Protein AF-A0A382U443-F1 (afdb_monomer)

Nearest PDB structures (foldseek):
  5azc-assembly1_A  TM=9.589E-01  e=1.464E-04  Escherichia coli K-12

Organism: NCBI:txid408172

pLDDT: mean 87.2, std 13.98, range [49.06, 98.0]

Foldseek 3Di:
DDPPPPPPPDDDPPPPDDDPDDQFPDDDVVDTDGPVNVVVVVVLVVQLVVVCVQQPDPPSPDDSVNSVVVD

Secondary structure (DSSP, 8-state):
------------S---PPP---SEEEEETTEEEEHHHHHHHHHHHHHHHHHHHHHTSTT----HHHHHHT-

Structure (mmCIF, N/CA/C/O backbone):
data_AF-A0A382U443-F1
#
_entry.id   AF-A0A382U443-F1
#
loop_
_atom_site.group_PDB
_atom_site.id
_atom_site.type_symbol
_atom_site.label_atom_id
_atom_site.label_alt_id
_atom_site.label_comp_id
_atom_site.label_asym_id
_atom_site.label_entity_id
_atom_site.label_seq_id
_atom_site.pdbx_PDB_ins_code
_atom_site.Cartn_x
_atom_site.Cartn_y
_atom_site.Cartn_z
_atom_site.occupancy
_atom_site.B_iso_or_equiv
_atom_site.auth_seq_id
_atom_site.auth_comp_id
_atom_site.auth_asym_id
_atom_site.auth_atom_id
_atom_site.pdbx_PDB_model_num
ATOM 1 N N . VAL A 1 1 ? -61.865 35.697 8.011 1.00 51.03 1 VAL A N 1
ATOM 2 C CA . VAL A 1 1 ? -60.449 35.917 7.634 1.00 51.03 1 VAL A CA 1
ATOM 3 C C . VAL A 1 1 ? -59.728 34.592 7.833 1.00 51.03 1 VAL A C 1
ATOM 5 O O . VAL A 1 1 ? -59.521 34.205 8.973 1.00 51.03 1 VAL A O 1
ATOM 8 N N . ALA A 1 2 ? -59.524 33.809 6.771 1.00 49.06 2 ALA A N 1
ATOM 9 C CA . ALA A 1 2 ? -58.970 32.457 6.892 1.00 49.06 2 ALA A CA 1
ATOM 10 C C . ALA A 1 2 ? -57.492 32.518 7.324 1.00 49.06 2 ALA A C 1
ATOM 12 O O . ALA A 1 2 ? -56.750 33.317 6.748 1.00 49.06 2 ALA A O 1
ATOM 13 N N . PRO A 1 3 ? -57.039 31.714 8.303 1.00 55.75 3 PRO A N 1
ATOM 14 C CA . PRO A 1 3 ? -55.624 31.648 8.619 1.00 55.75 3 PRO A CA 1
ATOM 15 C C . PRO A 1 3 ? -54.913 30.920 7.477 1.00 55.75 3 PRO A C 1
ATOM 17 O O . PRO A 1 3 ? -55.310 29.828 7.066 1.00 55.75 3 PRO A O 1
ATOM 20 N N . LEU A 1 4 ? -53.873 31.555 6.941 1.00 57.16 4 LEU A N 1
ATOM 21 C CA . LEU A 1 4 ? -52.958 30.956 5.981 1.00 57.16 4 LEU A CA 1
ATOM 22 C C . LEU A 1 4 ? -52.303 29.745 6.654 1.00 57.16 4 LEU A C 1
ATOM 24 O O . LEU A 1 4 ? -51.373 29.888 7.444 1.00 57.16 4 LEU A O 1
ATOM 28 N N . VAL A 1 5 ? -52.815 28.547 6.367 1.00 63.34 5 VAL A N 1
ATOM 29 C CA . VAL A 1 5 ? -52.131 27.293 6.676 1.00 63.34 5 VAL A CA 1
ATOM 30 C C . VAL A 1 5 ? -50.851 27.304 5.852 1.00 63.34 5 VAL A C 1
ATOM 32 O O . VAL A 1 5 ? -50.854 26.987 4.662 1.00 63.34 5 VAL A O 1
ATOM 35 N N . VAL A 1 6 ? -49.757 27.732 6.480 1.00 63.12 6 VAL A N 1
ATOM 36 C CA . VAL A 1 6 ? -48.405 27.563 5.958 1.00 63.12 6 VAL A CA 1
ATOM 37 C C . VAL A 1 6 ? -48.188 26.060 5.871 1.00 63.12 6 VAL A C 1
ATOM 39 O O . VAL A 1 6 ? -47.880 25.385 6.849 1.00 63.12 6 VAL A O 1
ATOM 42 N N . 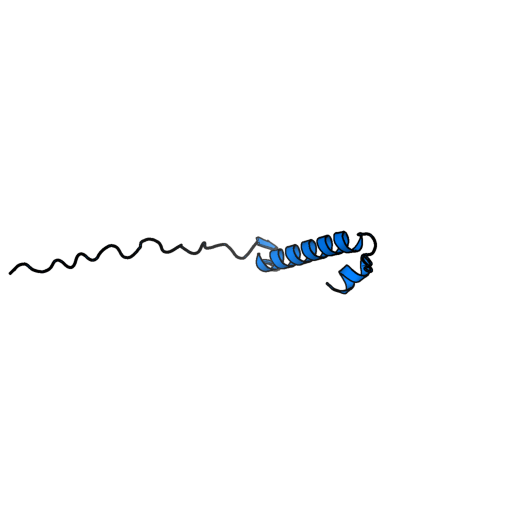ARG A 1 7 ? -48.455 25.515 4.685 1.00 66.62 7 ARG A N 1
ATOM 43 C CA . ARG A 1 7 ? -48.158 24.137 4.327 1.00 66.62 7 ARG A CA 1
ATOM 44 C C . ARG A 1 7 ? -46.642 24.023 4.317 1.00 66.62 7 ARG A C 1
ATOM 46 O O . ARG A 1 7 ? -46.015 24.300 3.298 1.00 66.62 7 ARG A O 1
ATOM 53 N N . THR A 1 8 ? -46.060 23.660 5.455 1.00 62.72 8 THR A N 1
ATOM 54 C CA . THR A 1 8 ? -44.640 23.337 5.597 1.00 62.72 8 THR A CA 1
ATOM 55 C C . THR A 1 8 ? -44.371 22.103 4.742 1.00 62.72 8 THR A C 1
ATOM 57 O O . THR A 1 8 ? -44.501 20.957 5.170 1.00 62.72 8 THR A O 1
ATOM 60 N N . GLY A 1 9 ? -44.129 22.338 3.455 1.00 57.94 9 GLY A N 1
ATOM 61 C CA . GLY A 1 9 ? -43.834 21.312 2.479 1.00 57.94 9 GLY A CA 1
ATOM 62 C C . GLY A 1 9 ? -42.510 20.665 2.840 1.00 57.94 9 GLY A C 1
ATOM 63 O O . GLY A 1 9 ? -41.465 21.252 2.602 1.00 57.94 9 GLY A O 1
ATOM 64 N N . ARG A 1 10 ? -42.595 19.469 3.436 1.00 68.88 10 ARG A N 1
ATOM 65 C CA . ARG A 1 10 ? -41.650 18.350 3.317 1.00 68.88 10 ARG A CA 1
ATOM 66 C C . ARG A 1 10 ? -40.221 18.802 2.993 1.00 68.88 10 ARG A C 1
ATOM 68 O O . ARG A 1 10 ? -39.802 18.750 1.837 1.00 68.88 10 ARG A O 1
ATOM 75 N N . PHE A 1 11 ? -39.470 19.198 4.018 1.00 62.56 11 PHE A N 1
ATOM 76 C CA . PHE A 1 11 ? -38.020 19.326 3.914 1.00 62.56 11 PHE A CA 1
ATOM 77 C C . PHE A 1 11 ? -37.440 17.932 3.651 1.00 62.56 11 PHE A C 1
ATOM 79 O O . PHE A 1 11 ? -37.283 17.126 4.556 1.00 62.56 11 PHE A O 1
ATOM 86 N N . LEU A 1 12 ? -37.281 17.621 2.366 1.00 61.41 12 LEU A N 1
ATOM 87 C CA . LEU A 1 12 ? -36.319 16.704 1.763 1.00 61.41 12 LEU A CA 1
ATOM 88 C C . LEU A 1 12 ? -35.778 15.612 2.709 1.00 61.41 12 LEU A C 1
ATOM 90 O O . LEU A 1 12 ? -34.663 15.701 3.214 1.00 61.41 12 LEU A O 1
ATOM 94 N N . ASN A 1 13 ? -36.537 14.522 2.861 1.00 64.19 13 ASN A N 1
ATOM 95 C CA . ASN A 1 13 ? -36.044 13.242 3.390 1.00 64.19 13 ASN A CA 1
ATOM 96 C C . ASN A 1 13 ? -35.102 12.578 2.364 1.00 64.19 13 ASN A C 1
ATOM 98 O O . ASN A 1 13 ? -35.395 11.509 1.835 1.00 64.19 13 ASN A O 1
ATOM 102 N N . GLY A 1 14 ? -34.023 13.271 2.010 1.00 67.50 14 GLY A N 1
ATOM 103 C CA . GLY A 1 14 ? -33.014 12.858 1.038 1.00 67.50 14 GLY A CA 1
ATOM 104 C C . GLY A 1 14 ? -31.602 13.104 1.559 1.00 67.50 14 GLY A C 1
ATOM 105 O O . GLY A 1 14 ? -30.696 13.362 0.775 1.00 67.50 14 GLY A O 1
ATOM 106 N N . MET A 1 15 ? -31.409 13.085 2.880 1.00 73.75 15 MET A N 1
ATOM 107 C CA . MET A 1 15 ? -30.068 13.082 3.457 1.00 73.75 15 MET A CA 1
ATOM 108 C C . MET A 1 15 ? -29.482 11.683 3.256 1.00 73.75 15 MET A C 1
ATOM 110 O O . MET A 1 15 ? -29.959 10.717 3.851 1.00 73.75 15 MET A O 1
ATOM 114 N N . LEU A 1 16 ? -28.476 11.570 2.384 1.00 78.00 16 LEU A N 1
ATOM 115 C CA . LEU A 1 16 ? -27.675 10.355 2.269 1.00 78.00 16 LEU A CA 1
ATOM 116 C C . LEU A 1 16 ? -27.005 10.115 3.621 1.00 78.00 16 LEU A C 1
ATOM 118 O O . LEU A 1 16 ? -26.171 10.904 4.062 1.00 78.00 16 LEU A O 1
ATOM 122 N N . ASN A 1 17 ? -27.427 9.055 4.302 1.00 83.06 17 ASN A N 1
ATOM 123 C CA . ASN A 1 17 ? -26.872 8.696 5.594 1.00 83.06 17 ASN A CA 1
ATOM 124 C C . ASN A 1 17 ? -25.458 8.152 5.373 1.00 83.06 17 ASN A C 1
ATOM 126 O O . ASN A 1 17 ? -25.273 7.248 4.554 1.00 83.06 17 ASN A O 1
ATOM 130 N N . TYR A 1 18 ? -24.464 8.723 6.055 1.00 83.75 18 TYR A N 1
ATOM 131 C CA . TYR A 1 18 ? -23.090 8.270 5.889 1.00 83.75 18 TYR A CA 1
ATOM 132 C C . TYR A 1 18 ? -22.955 6.856 6.470 1.00 83.75 18 TYR A C 1
ATOM 134 O O . TYR A 1 18 ? -23.239 6.665 7.661 1.00 83.75 18 TYR A O 1
ATOM 142 N N . PRO A 1 19 ? -22.535 5.863 5.665 1.00 86.12 19 PRO A N 1
ATOM 143 C CA . PRO A 1 19 ? -22.408 4.499 6.144 1.00 86.12 19 PRO A CA 1
ATOM 144 C C . PRO A 1 19 ? -21.330 4.439 7.229 1.00 86.12 19 PRO A C 1
ATOM 146 O O . PRO A 1 19 ? -20.194 4.862 7.028 1.00 86.12 19 PRO A O 1
ATOM 149 N N . GLN A 1 20 ? -21.692 3.905 8.393 1.00 90.56 20 GLN A N 1
ATOM 150 C CA . GLN A 1 20 ? -20.754 3.660 9.486 1.00 90.56 20 GLN A CA 1
ATOM 151 C C . GLN A 1 20 ? -19.957 2.391 9.165 1.00 90.56 20 GLN A C 1
ATOM 153 O O . GLN A 1 20 ? -20.367 1.284 9.502 1.00 90.56 20 GLN A O 1
ATOM 158 N N . ILE A 1 21 ? -18.858 2.557 8.433 1.00 90.88 21 ILE A N 1
ATOM 159 C CA . ILE A 1 21 ? -17.937 1.471 8.088 1.00 90.88 21 ILE A CA 1
ATOM 160 C C . ILE A 1 21 ? -16.891 1.365 9.197 1.00 90.88 21 ILE A C 1
ATOM 162 O O . ILE A 1 21 ? -16.280 2.371 9.558 1.00 90.88 21 ILE A O 1
ATOM 166 N N . ASP A 1 22 ? -16.672 0.154 9.714 1.00 93.94 22 ASP A N 1
ATOM 167 C CA . ASP A 1 22 ? -15.577 -0.110 10.649 1.00 93.94 22 ASP A CA 1
ATOM 168 C C . ASP A 1 22 ? -14.233 0.179 9.952 1.00 93.94 22 ASP A C 1
ATOM 170 O O . ASP A 1 22 ? -13.952 -0.409 8.901 1.00 93.94 22 ASP A O 1
ATOM 174 N N . PRO A 1 23 ? -13.405 1.102 10.475 1.00 94.00 23 PRO A N 1
ATOM 175 C CA . PRO A 1 23 ? -12.127 1.438 9.857 1.00 94.00 23 PRO A CA 1
ATOM 176 C C . PRO A 1 23 ? -11.102 0.297 9.941 1.00 94.00 23 PRO A C 1
ATOM 178 O O . PRO A 1 23 ? -10.115 0.325 9.195 1.00 94.00 23 PRO A O 1
ATOM 181 N N . VAL A 1 24 ? -11.308 -0.680 10.825 1.00 96.19 24 VAL A N 1
ATOM 182 C CA . VAL A 1 24 ? -10.414 -1.817 11.046 1.00 96.19 24 VAL A CA 1
ATOM 183 C C . VAL A 1 24 ? -10.767 -2.958 10.092 1.00 96.19 24 VAL A C 1
ATOM 185 O O . VAL A 1 24 ? -11.903 -3.414 10.026 1.00 96.19 24 VAL A O 1
ATOM 188 N N . VAL A 1 25 ? -9.769 -3.456 9.361 1.00 95.38 25 VAL A N 1
ATOM 189 C CA . VAL A 1 25 ? -9.914 -4.655 8.520 1.00 95.38 25 VAL A CA 1
ATOM 190 C C . VAL A 1 25 ? -9.785 -5.908 9.374 1.00 95.38 25 VAL A C 1
ATOM 192 O O . VAL A 1 25 ? -10.611 -6.812 9.297 1.00 95.38 25 VAL A O 1
ATOM 195 N N . PHE A 1 26 ? -8.725 -5.969 10.179 1.00 95.19 26 PHE A N 1
ATOM 196 C CA . PHE A 1 26 ? -8.502 -7.030 11.152 1.00 95.19 26 PHE A CA 1
ATOM 197 C C . PHE A 1 26 ? -7.532 -6.562 12.238 1.00 95.19 26 PHE A C 1
ATOM 199 O O . PHE A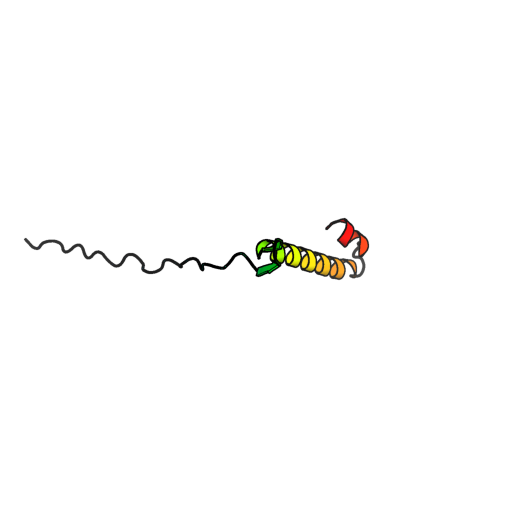 1 26 ? -6.754 -5.622 12.052 1.00 95.19 26 PHE A O 1
ATOM 206 N N . SER A 1 27 ? -7.569 -7.248 13.377 1.00 94.88 27 SER A N 1
ATOM 207 C CA . SER A 1 27 ? -6.681 -7.002 14.509 1.00 94.88 27 SER A CA 1
ATOM 208 C C . SER A 1 27 ? -6.036 -8.308 14.965 1.00 94.88 27 SER A C 1
ATOM 210 O O . SER A 1 27 ? -6.700 -9.338 15.082 1.00 94.88 27 SER A O 1
ATOM 212 N N . LEU A 1 28 ? -4.726 -8.261 15.192 1.00 94.12 28 LEU A N 1
ATOM 213 C CA . LEU A 1 28 ? -3.907 -9.340 15.730 1.00 94.12 28 LEU A CA 1
ATOM 214 C C . LEU A 1 28 ? -3.249 -8.834 17.016 1.00 94.12 28 LEU A C 1
ATOM 216 O O . LEU A 1 28 ? -2.123 -8.332 17.006 1.00 94.12 28 LEU A O 1
ATOM 220 N N . GLY A 1 29 ? -3.975 -8.940 18.132 1.00 90.81 29 GLY A N 1
ATOM 221 C CA . GLY A 1 29 ? -3.506 -8.490 19.443 1.00 90.81 29 GLY A CA 1
ATOM 222 C C . GLY A 1 29 ? -3.139 -6.997 19.437 1.00 90.81 29 GLY A C 1
ATOM 223 O O . GLY A 1 29 ? -4.029 -6.169 19.254 1.00 90.81 29 GLY A O 1
ATOM 224 N N . PRO A 1 30 ? -1.859 -6.618 19.633 1.00 94.06 30 PRO A N 1
ATOM 225 C CA . PRO A 1 30 ? -1.444 -5.213 19.637 1.00 94.06 30 PRO A CA 1
ATOM 226 C C . PRO A 1 30 ? -1.382 -4.572 18.239 1.00 94.06 30 PRO A C 1
ATOM 228 O O . PRO A 1 30 ? -1.219 -3.357 18.141 1.00 94.06 30 PRO A O 1
ATOM 231 N N . VAL A 1 31 ? -1.484 -5.350 17.156 1.00 95.06 31 VAL A N 1
ATOM 232 C CA . VAL A 1 31 ? -1.367 -4.843 15.781 1.00 95.06 31 VAL A CA 1
ATOM 233 C C . VAL A 1 31 ? -2.743 -4.774 15.133 1.00 95.06 31 VAL A C 1
ATOM 235 O O . VAL A 1 31 ? -3.411 -5.789 14.965 1.00 95.06 31 VAL A O 1
ATOM 238 N N . THR A 1 32 ? -3.155 -3.574 14.728 1.00 95.38 32 THR A N 1
ATOM 239 C CA . THR A 1 32 ? -4.437 -3.332 14.052 1.00 95.38 32 THR A CA 1
ATOM 240 C C . THR A 1 32 ? -4.196 -2.821 12.639 1.00 95.38 32 THR A C 1
ATOM 242 O O . THR A 1 32 ? -3.440 -1.868 12.442 1.00 95.38 32 THR A O 1
ATOM 245 N N . VAL A 1 33 ? -4.840 -3.450 11.658 1.00 96.38 33 VAL A N 1
ATOM 246 C CA . VAL A 1 33 ? -4.744 -3.068 10.246 1.00 96.38 33 VAL A CA 1
ATOM 247 C C . VAL A 1 33 ? -6.008 -2.330 9.836 1.00 96.38 33 VAL A C 1
ATOM 249 O O . VAL A 1 33 ? -7.115 -2.834 10.007 1.00 96.38 33 VAL A O 1
ATOM 252 N N . TYR A 1 34 ? -5.834 -1.143 9.259 1.00 96.62 34 TYR A N 1
ATOM 253 C CA . TYR A 1 34 ? -6.924 -0.268 8.839 1.00 96.62 34 TYR A CA 1
ATOM 254 C C . TYR A 1 34 ? -7.117 -0.265 7.322 1.00 96.62 34 TYR A C 1
ATOM 256 O O . TYR A 1 34 ? -6.156 -0.440 6.565 1.00 96.62 34 TYR A O 1
ATOM 264 N N . TRP A 1 35 ? -8.342 0.019 6.868 1.00 96.81 35 TRP A N 1
ATOM 265 C CA . TRP A 1 35 ? -8.677 0.074 5.440 1.00 96.81 35 TRP A CA 1
ATOM 266 C C . TRP A 1 35 ? -7.821 1.067 4.659 1.00 96.81 35 TRP A C 1
ATOM 268 O O . TRP A 1 35 ? -7.413 0.764 3.542 1.00 96.81 35 TRP A O 1
ATOM 278 N N . TYR A 1 36 ? -7.486 2.221 5.243 1.00 95.62 36 TYR A N 1
ATOM 279 C CA . TYR A 1 36 ? -6.629 3.202 4.571 1.00 95.62 36 TYR A CA 1
ATOM 280 C C . TYR A 1 36 ? -5.234 2.629 4.273 1.00 95.62 36 TYR A C 1
ATOM 282 O O . TYR A 1 36 ? -4.688 2.870 3.201 1.00 95.62 36 TYR A O 1
ATOM 290 N N . GLY A 1 37 ? -4.682 1.815 5.179 1.00 96.00 37 GLY A N 1
ATOM 291 C CA . GLY A 1 37 ? -3.389 1.159 4.987 1.00 96.00 37 GLY A CA 1
ATOM 292 C C . GLY A 1 37 ? -3.452 0.114 3.878 1.00 96.00 37 GLY A C 1
ATOM 293 O O . GLY A 1 37 ? -2.588 0.083 3.005 1.00 96.00 37 GLY A O 1
ATOM 294 N N . VAL A 1 38 ? -4.522 -0.686 3.864 1.00 96.69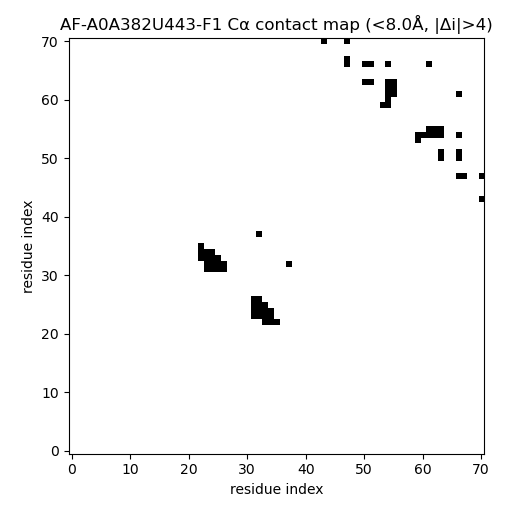 38 VAL A N 1
ATOM 295 C CA . VAL A 1 38 ? -4.777 -1.659 2.791 1.00 96.69 38 VAL A CA 1
ATOM 296 C C . VAL A 1 38 ? -4.921 -0.958 1.442 1.00 96.69 38 VAL A C 1
ATOM 298 O O . VAL A 1 38 ? -4.372 -1.428 0.449 1.00 96.69 38 VAL A O 1
ATOM 301 N N . MET A 1 39 ? -5.601 0.187 1.398 1.00 97.62 39 MET A N 1
ATOM 302 C CA . MET A 1 39 ? -5.737 0.981 0.177 1.00 97.62 39 MET A CA 1
ATOM 303 C C . MET A 1 39 ? -4.412 1.564 -0.304 1.00 97.62 39 MET A C 1
ATOM 305 O O . MET A 1 39 ? -4.154 1.523 -1.506 1.00 97.62 39 MET A O 1
ATOM 309 N N . TYR A 1 40 ? -3.540 2.030 0.593 1.00 96.81 40 TYR A N 1
ATOM 310 C CA . TYR A 1 40 ? -2.196 2.460 0.199 1.00 96.81 40 TYR A CA 1
ATOM 311 C C . TYR A 1 40 ? -1.372 1.309 -0.373 1.00 96.81 40 TYR A C 1
ATOM 313 O O . TYR A 1 40 ? -0.774 1.466 -1.437 1.00 96.81 40 TYR A O 1
ATOM 321 N N . LEU A 1 41 ? -1.396 0.138 0.270 1.00 97.00 41 LEU A N 1
ATOM 322 C CA . LEU A 1 41 ? -0.700 -1.042 -0.238 1.00 97.00 41 LEU A CA 1
ATOM 323 C C . LEU A 1 41 ? -1.249 -1.469 -1.606 1.00 97.00 41 LEU A C 1
ATOM 325 O O . LEU A 1 41 ? -0.480 -1.717 -2.531 1.00 97.00 41 LEU A O 1
ATOM 329 N N . ALA A 1 42 ? -2.573 -1.508 -1.758 1.00 98.00 42 ALA A N 1
ATOM 330 C CA . ALA A 1 42 ? -3.211 -1.818 -3.032 1.00 98.00 42 ALA A CA 1
ATOM 331 C C . ALA A 1 42 ? -2.803 -0.816 -4.122 1.00 98.00 42 ALA A C 1
ATOM 333 O O . ALA A 1 42 ? -2.432 -1.228 -5.217 1.00 98.00 42 ALA A O 1
ATOM 334 N N . GLY A 1 43 ? -2.813 0.485 -3.822 1.00 97.75 43 GLY A N 1
ATOM 335 C CA . GLY A 1 43 ? -2.385 1.531 -4.751 1.00 97.75 43 GLY A CA 1
ATOM 336 C C . GLY A 1 43 ? -0.923 1.384 -5.171 1.00 97.75 43 GLY A C 1
ATOM 337 O O . GLY A 1 43 ? -0.622 1.448 -6.361 1.00 97.75 43 GLY A O 1
ATOM 338 N N . PHE A 1 44 ? -0.036 1.111 -4.215 1.00 97.44 44 PHE A N 1
ATOM 339 C CA . PHE A 1 44 ? 1.384 0.874 -4.468 1.00 97.44 44 PHE A CA 1
ATOM 340 C C . PHE A 1 44 ? 1.605 -0.336 -5.384 1.00 97.44 44 PHE A C 1
ATOM 342 O O . PHE A 1 44 ? 2.291 -0.234 -6.401 1.00 97.44 44 PHE A O 1
ATOM 349 N N . LEU A 1 45 ? 0.962 -1.468 -5.080 1.00 97.81 45 LEU A N 1
ATOM 350 C CA . LEU A 1 45 ? 1.072 -2.688 -5.882 1.00 97.81 45 LEU A CA 1
ATOM 351 C C . LEU A 1 45 ? 0.508 -2.493 -7.290 1.00 97.81 45 LEU A C 1
ATOM 353 O O . LEU A 1 45 ? 1.155 -2.862 -8.268 1.00 97.81 45 LEU A O 1
ATOM 357 N N . LEU A 1 46 ? -0.675 -1.889 -7.413 1.00 97.94 46 LEU A N 1
ATOM 358 C CA . LEU A 1 46 ? -1.290 -1.616 -8.711 1.00 97.94 46 LEU A CA 1
ATOM 359 C C . LEU A 1 46 ? -0.448 -0.637 -9.538 1.00 97.94 46 LEU A C 1
ATOM 361 O O . LEU A 1 46 ? -0.269 -0.856 -10.737 1.00 97.94 46 LEU A O 1
ATOM 365 N N . GLY A 1 47 ? 0.102 0.403 -8.907 1.00 97.25 47 GLY A N 1
ATOM 366 C CA . GLY A 1 47 ? 1.010 1.358 -9.540 1.00 97.25 47 GLY A CA 1
ATOM 367 C C . GLY A 1 47 ? 2.292 0.693 -10.039 1.00 97.25 47 GLY A C 1
ATOM 368 O O . GLY A 1 47 ? 2.641 0.848 -11.211 1.00 97.25 47 GLY A O 1
ATOM 369 N N . GLY A 1 48 ? 2.937 -0.115 -9.196 1.00 97.31 48 GLY A N 1
ATOM 370 C CA . GLY A 1 48 ? 4.140 -0.870 -9.549 1.00 97.31 48 GLY A CA 1
ATOM 371 C C . GLY A 1 48 ? 3.897 -1.870 -10.679 1.00 97.31 48 GLY A C 1
ATOM 372 O O . GLY A 1 48 ? 4.624 -1.866 -11.671 1.00 97.31 48 GLY A O 1
ATOM 373 N N . L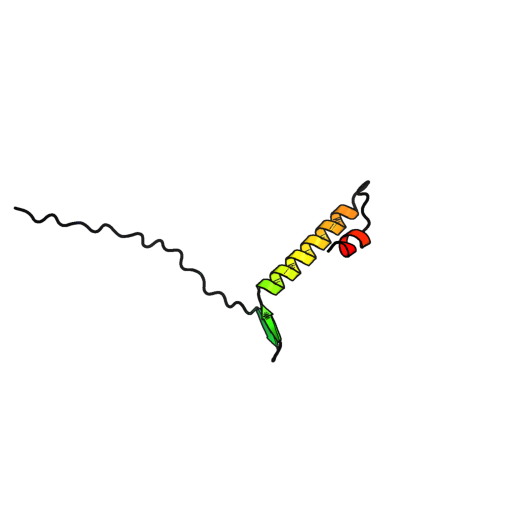EU A 1 49 ? 2.823 -2.664 -10.608 1.00 97.19 49 LEU A N 1
ATOM 374 C CA . LEU A 1 49 ? 2.438 -3.597 -11.677 1.00 97.19 49 LEU A CA 1
ATOM 375 C C . LEU A 1 49 ? 2.206 -2.871 -13.006 1.00 97.19 49 LEU A C 1
ATOM 377 O O . LEU A 1 49 ? 2.685 -3.301 -14.056 1.00 97.19 49 LEU A O 1
ATOM 381 N N . LEU A 1 50 ? 1.499 -1.745 -12.966 1.00 97.25 50 LEU A N 1
ATOM 382 C CA . LEU A 1 50 ? 1.245 -0.924 -14.140 1.00 97.25 50 LEU A CA 1
ATOM 383 C C . LEU A 1 50 ? 2.536 -0.308 -14.710 1.00 97.25 50 LEU A C 1
ATOM 385 O O . LEU A 1 50 ? 2.681 -0.215 -15.936 1.00 97.25 50 LEU A O 1
ATOM 389 N N . GLY A 1 51 ? 3.464 0.089 -13.839 1.00 96.75 51 GLY A N 1
ATOM 390 C CA . GLY A 1 51 ? 4.800 0.553 -14.201 1.00 96.75 51 GLY A CA 1
ATOM 391 C C . GLY A 1 51 ? 5.621 -0.542 -14.882 1.00 96.75 51 GLY A C 1
ATOM 392 O O . GLY A 1 51 ? 6.149 -0.316 -15.968 1.00 96.75 51 GLY A O 1
ATOM 393 N N . LEU A 1 52 ? 5.632 -1.756 -14.330 1.00 96.69 52 LEU A N 1
ATOM 394 C CA . LEU A 1 52 ? 6.306 -2.918 -14.918 1.00 96.69 52 LEU A CA 1
ATOM 395 C C . LEU A 1 52 ? 5.758 -3.269 -16.305 1.00 96.69 52 LEU A C 1
ATOM 397 O O . LEU A 1 52 ? 6.524 -3.463 -17.250 1.00 96.69 52 LEU A O 1
ATOM 401 N N . VAL A 1 53 ? 4.430 -3.280 -16.458 1.00 96.44 53 VAL A N 1
ATOM 402 C CA . VAL A 1 53 ? 3.776 -3.511 -17.757 1.00 96.44 53 VAL A CA 1
ATOM 403 C C . VAL A 1 53 ? 4.188 -2.455 -18.790 1.00 96.44 53 VAL A C 1
ATOM 405 O O . VAL A 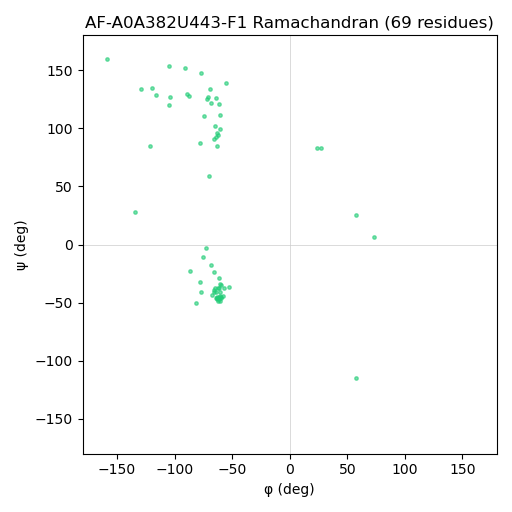1 53 ? 4.313 -2.765 -19.975 1.00 96.44 53 VAL A O 1
ATOM 408 N N . ARG A 1 54 ? 4.406 -1.202 -18.373 1.00 95.44 54 ARG A N 1
ATOM 409 C CA . ARG A 1 54 ? 4.862 -0.120 -19.262 1.00 95.44 54 ARG A CA 1
ATOM 410 C C . ARG A 1 54 ? 6.351 -0.211 -19.583 1.00 95.44 54 ARG A C 1
ATOM 412 O O . ARG A 1 54 ? 6.709 -0.017 -20.742 1.00 95.44 54 ARG A O 1
ATOM 419 N N . ALA A 1 55 ? 7.186 -0.539 -18.601 1.00 95.81 55 ALA A N 1
ATOM 420 C CA . ALA A 1 55 ? 8.621 -0.736 -18.786 1.00 95.81 55 ALA A CA 1
ATOM 421 C C . ALA A 1 55 ? 8.917 -1.875 -19.776 1.00 95.81 55 ALA A C 1
ATOM 423 O O . ALA A 1 55 ? 9.835 -1.764 -20.582 1.00 95.81 55 ALA A O 1
ATOM 424 N N . GLY A 1 56 ? 8.086 -2.921 -19.801 1.00 93.31 56 GLY A N 1
ATOM 425 C CA . GLY A 1 56 ? 8.209 -4.030 -20.754 1.00 93.31 56 GLY A CA 1
ATOM 426 C C . GLY A 1 56 ? 7.815 -3.717 -22.207 1.00 93.31 56 GLY A C 1
ATOM 427 O O . GLY A 1 56 ? 7.927 -4.597 -23.060 1.00 93.31 56 GLY A O 1
ATOM 428 N N . ARG A 1 57 ? 7.331 -2.508 -22.527 1.00 94.38 57 ARG A N 1
ATOM 429 C CA . ARG A 1 57 ? 6.974 -2.147 -23.910 1.00 94.38 57 ARG A CA 1
ATOM 430 C C . ARG A 1 57 ? 8.225 -1.836 -24.749 1.00 94.38 57 ARG A C 1
ATOM 432 O O . ARG A 1 57 ? 9.182 -1.274 -24.218 1.00 94.38 57 ARG A O 1
ATOM 439 N N . PRO A 1 58 ? 8.221 -2.126 -26.066 1.00 91.00 58 PRO A N 1
ATOM 440 C CA . PRO A 1 58 ? 9.313 -1.728 -26.953 1.00 91.00 58 PRO A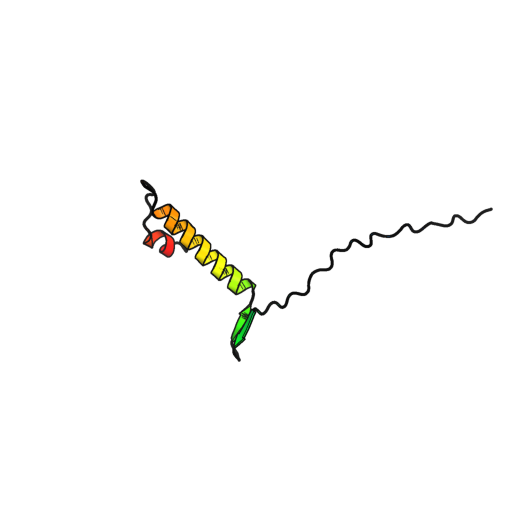 CA 1
ATOM 441 C C . PRO A 1 58 ? 9.551 -0.217 -26.886 1.00 91.00 58 PRO A C 1
ATOM 443 O O . PRO A 1 58 ? 8.594 0.555 -26.862 1.00 91.00 58 PRO A O 1
ATOM 446 N N . ASN A 1 59 ? 10.820 0.196 -26.880 1.00 91.31 59 ASN A N 1
ATOM 447 C CA . ASN A 1 59 ? 11.235 1.600 -26.784 1.00 91.31 59 ASN A CA 1
ATOM 448 C C . ASN A 1 59 ? 10.725 2.334 -25.527 1.00 91.31 59 ASN A C 1
ATOM 450 O O . ASN A 1 59 ? 10.599 3.555 -25.550 1.00 91.31 59 ASN A O 1
ATOM 454 N N . SER A 1 60 ? 10.437 1.621 -24.429 1.00 91.56 60 SER A N 1
ATOM 455 C CA . SER A 1 60 ? 10.018 2.257 -23.172 1.00 91.56 60 SER A CA 1
ATOM 456 C C . SER A 1 60 ? 11.105 3.166 -22.593 1.00 91.56 60 SER A C 1
ATOM 458 O O . SER A 1 60 ? 10.785 4.214 -22.047 1.00 91.56 60 SER A O 1
ATOM 460 N N . GLY A 1 61 ? 12.379 2.776 -22.710 1.00 93.44 61 GLY A N 1
ATOM 461 C CA . GLY A 1 61 ? 13.501 3.46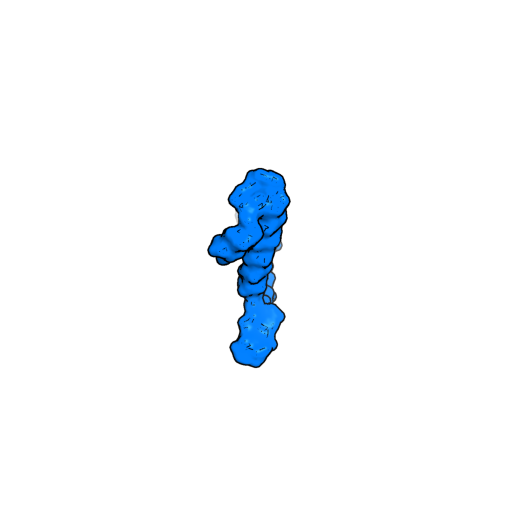3 -22.064 1.00 93.44 61 GLY A CA 1
ATOM 462 C C . GLY A 1 61 ? 13.579 3.246 -20.547 1.00 93.44 61 GLY A C 1
ATOM 463 O O . GLY A 1 61 ? 14.421 3.863 -19.904 1.00 93.44 61 GLY A O 1
ATOM 464 N N . TRP A 1 62 ? 12.735 2.372 -19.986 1.00 93.38 62 TRP A N 1
ATOM 465 C CA . TRP A 1 62 ? 12.652 2.089 -18.552 1.00 93.38 62 TRP A CA 1
ATOM 466 C C . TRP A 1 62 ? 12.953 0.622 -18.266 1.00 93.38 62 TRP A C 1
ATOM 468 O O . TRP A 1 62 ? 12.410 -0.267 -18.926 1.00 93.38 62 TRP A O 1
ATOM 478 N N . THR A 1 63 ? 13.771 0.359 -17.249 1.00 93.31 63 THR A N 1
ATOM 479 C CA . THR A 1 63 ? 13.979 -0.998 -16.734 1.00 93.31 63 THR A CA 1
ATOM 480 C C . THR A 1 63 ? 12.988 -1.311 -15.607 1.00 93.31 63 THR A C 1
ATOM 482 O O . THR A 1 63 ? 12.563 -0.408 -14.885 1.00 93.31 63 THR A O 1
ATOM 485 N N . PRO A 1 64 ? 12.623 -2.591 -15.404 1.00 91.25 64 PRO A N 1
ATOM 486 C CA . PRO A 1 64 ? 11.803 -3.013 -14.268 1.00 91.25 64 PRO A CA 1
ATOM 487 C C . PRO A 1 64 ? 12.334 -2.556 -12.902 1.00 91.25 64 PRO A C 1
ATOM 489 O O . PRO A 1 64 ? 11.544 -2.190 -12.039 1.00 91.25 64 PRO A O 1
ATOM 492 N N . GLN A 1 65 ? 13.658 -2.540 -12.712 1.00 94.81 65 GLN A N 1
ATOM 493 C CA . GLN A 1 65 ? 14.292 -2.061 -11.479 1.00 94.81 65 GLN A CA 1
ATOM 494 C C . GLN A 1 65 ? 14.015 -0.575 -11.232 1.00 94.81 65 GLN A C 1
ATOM 496 O O . GLN A 1 65 ? 13.586 -0.218 -10.144 1.00 94.81 65 GLN A O 1
ATOM 501 N N . GLN A 1 66 ? 14.151 0.27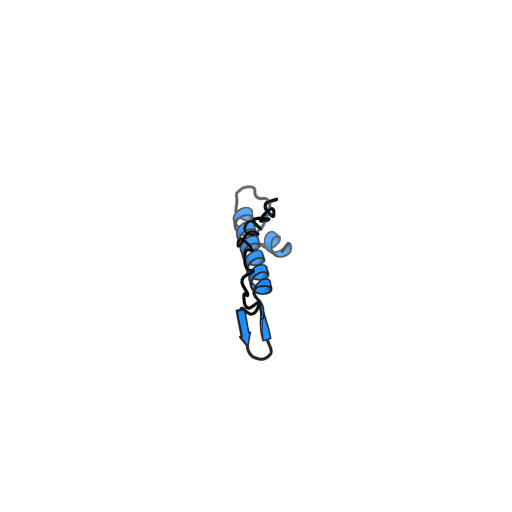0 -12.259 1.00 95.12 66 GLN A N 1
ATOM 502 C CA . GLN A 1 66 ? 13.917 1.715 -12.136 1.00 95.12 66 GLN A CA 1
ATOM 503 C C . GLN A 1 66 ? 12.482 2.061 -11.724 1.00 95.12 66 GLN A C 1
ATOM 505 O O . GLN A 1 66 ? 12.256 3.095 -11.105 1.00 95.12 66 GLN A O 1
ATOM 510 N N . VAL A 1 67 ? 11.507 1.213 -12.071 1.00 94.75 67 VAL A N 1
ATOM 511 C CA . VAL A 1 67 ? 10.115 1.385 -11.632 1.00 94.75 67 VAL A CA 1
ATOM 512 C C . VAL A 1 67 ? 10.001 1.218 -10.118 1.00 94.75 67 VAL A C 1
ATOM 514 O O . VAL A 1 67 ? 9.282 1.983 -9.485 1.00 94.75 67 VAL A O 1
ATOM 517 N N . TRP A 1 68 ? 10.707 0.242 -9.544 1.00 93.00 68 TRP A N 1
ATOM 518 C CA . TRP A 1 68 ? 10.709 -0.002 -8.102 1.00 93.00 68 TRP A CA 1
ATOM 519 C C . TRP A 1 68 ? 11.589 0.979 -7.335 1.00 93.00 68 TRP A C 1
ATOM 521 O O . TRP A 1 68 ? 11.232 1.342 -6.227 1.00 93.00 68 TRP A O 1
ATOM 531 N N . ASP A 1 69 ? 12.688 1.452 -7.924 1.00 94.31 69 ASP A N 1
ATOM 532 C CA . ASP A 1 69 ? 13.551 2.461 -7.293 1.00 94.31 69 ASP A CA 1
ATOM 533 C C . ASP A 1 69 ? 12.845 3.823 -7.130 1.00 94.31 69 ASP A C 1
ATOM 535 O O . ASP A 1 69 ? 13.238 4.638 -6.297 1.00 94.31 69 ASP A O 1
ATOM 53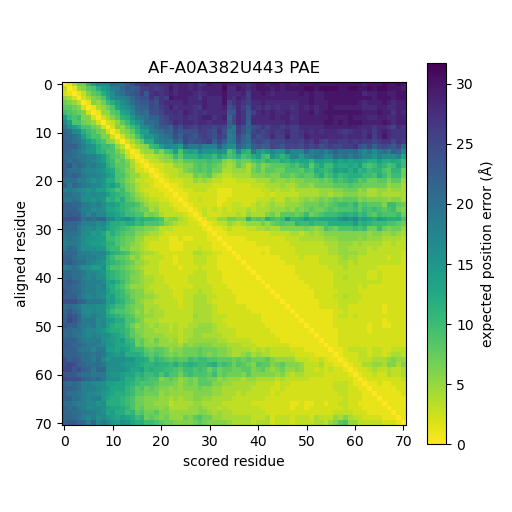9 N N . LEU A 1 70 ? 11.820 4.089 -7.947 1.00 92.94 70 LEU A N 1
ATOM 540 C CA . LEU A 1 70 ? 11.026 5.322 -7.912 1.00 92.94 70 LEU A CA 1
ATOM 541 C C . LEU A 1 70 ? 9.855 5.296 -6.925 1.00 92.94 70 LEU A C 1
ATOM 543 O O . LEU A 1 70 ? 9.346 6.365 -6.583 1.00 92.94 70 LEU A O 1
ATOM 547 N N . LEU A 1 71 ? 9.379 4.104 -6.570 1.00 88.25 71 LEU A N 1
ATOM 548 C CA . LEU A 1 71 ? 8.157 3.869 -5.799 1.00 88.25 71 LEU A CA 1
ATOM 549 C C . LEU A 1 71 ? 8.489 3.676 -4.320 1.00 88.25 71 LEU A C 1
ATOM 551 O O . LEU A 1 71 ? 7.876 4.396 -3.501 1.00 88.25 71 LEU A O 1
#

Mean predicted aligned error: 9.97 Å

Solvent-accessible surface area (backbone atoms only — not comparable to full-atom values): 4677 Å² total; per-residue (Å²): 133,83,79,82,76,78,75,80,74,75,83,68,96,70,74,81,75,80,80,89,70,77,60,62,73,49,70,62,87,94,47,73,43,37,50,71,57,55,50,51,52,50,50,51,52,54,50,48,53,54,40,40,62,48,27,73,39,88,90,51,91,43,52,63,64,61,47,60,77,73,108

InterPro domains:
  IPR001640 Phosphatidylglycerol--prolipoprotein diacylglyceryl transferase Lgt [PF01790] (23-70)

Radius of gyration: 26.39 Å; Cα contacts (8 Å, |Δi|>4): 36; chains: 1; bounding box: 75×45×47 Å

Sequence (71 aa):
VAPLVVRTGRFLNGMLNYPQIDPVVFSLGPVTVYWYGVMYLAGFLLGGLLGLVRAGRPNSGWTPQQVWDLL